Protein AF-A0A3R7X4S8-F1 (afdb_monomer_lite)

Foldseek 3Di:
DDPVLVVQLVVVVVVPDDSVRSVVVSCVVPVVVVVVVVPD

Sequence (40 aa):
WEQEDVESVMMDMEEGMDPEDAAAKWIEDNPEKVASWFEE

Structure (mmCIF, N/CA/C/O backbone):
data_AF-A0A3R7X4S8-F1
#
_entry.id   AF-A0A3R7X4S8-F1
#
loop_
_atom_site.group_PDB
_atom_site.id
_atom_site.type_symbol
_atom_site.label_atom_id
_atom_site.label_alt_id
_atom_site.label_comp_id
_atom_site.label_asym_id
_atom_site.label_entity_id
_atom_site.label_seq_id
_atom_site.pdbx_PDB_ins_code
_atom_site.Cartn_x
_atom_site.Cartn_y
_atom_site.Cartn_z
_atom_site.occupancy
_atom_site.B_iso_or_equiv
_atom_site.auth_seq_id
_atom_site.auth_comp_id
_atom_site.auth_asym_id
_atom_site.auth_atom_id
_atom_site.pdbx_PDB_model_num
ATOM 1 N N . TRP A 1 1 ? 7.520 -0.706 -4.054 1.00 91.25 1 TRP A N 1
ATOM 2 C CA . TRP A 1 1 ? 7.039 -0.881 -2.684 1.00 91.25 1 TRP A CA 1
ATOM 3 C C . TRP A 1 1 ? 7.732 0.159 -1.830 1.00 91.25 1 TRP A C 1
ATOM 5 O O . TRP A 1 1 ? 8.947 0.098 -1.682 1.00 91.25 1 TRP A O 1
ATOM 15 N N . GLU A 1 2 ? 6.984 1.147 -1.368 1.00 95.50 2 GLU A N 1
ATOM 16 C CA . GLU A 1 2 ? 7.434 2.325 -0.626 1.00 95.50 2 GLU A CA 1
ATOM 17 C C . GLU A 1 2 ? 6.492 2.579 0.557 1.00 95.50 2 GLU A C 1
ATOM 19 O O . GLU A 1 2 ? 5.490 1.886 0.713 1.00 95.50 2 GLU A O 1
ATOM 24 N N . GLN A 1 3 ? 6.804 3.562 1.404 1.00 96.44 3 GLN A N 1
ATOM 25 C CA . GLN A 1 3 ? 5.987 3.869 2.583 1.00 96.44 3 GLN A CA 1
ATOM 26 C C . GLN A 1 3 ? 4.528 4.185 2.216 1.00 96.44 3 GLN A C 1
ATOM 28 O O . GLN A 1 3 ? 3.623 3.658 2.852 1.00 96.44 3 GLN A O 1
ATOM 33 N N . GLU A 1 4 ? 4.309 4.944 1.142 1.00 97.12 4 GLU A N 1
ATOM 34 C CA . GLU A 1 4 ? 2.970 5.282 0.640 1.00 97.12 4 GLU A CA 1
ATOM 35 C C . GLU A 1 4 ? 2.178 4.040 0.187 1.00 97.12 4 GLU A C 1
ATOM 37 O O . GLU A 1 4 ? 0.966 3.973 0.380 1.00 97.12 4 GLU A O 1
ATOM 42 N N . ASP A 1 5 ? 2.856 3.017 -0.353 1.00 97.19 5 ASP A N 1
ATOM 43 C CA . ASP A 1 5 ? 2.213 1.755 -0.748 1.00 97.19 5 ASP A CA 1
ATOM 44 C C . ASP A 1 5 ? 1.686 1.005 0.487 1.00 97.1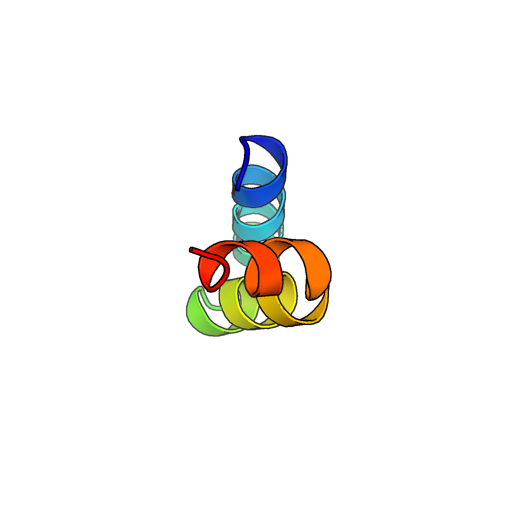9 5 ASP A C 1
ATOM 46 O O . ASP A 1 5 ? 0.571 0.484 0.481 1.00 97.19 5 ASP A O 1
ATOM 50 N N . VAL A 1 6 ? 2.481 0.988 1.565 1.00 96.69 6 VAL A N 1
ATOM 51 C CA . VAL A 1 6 ? 2.112 0.354 2.840 1.00 96.69 6 VAL A CA 1
ATOM 52 C C . VAL A 1 6 ? 0.961 1.111 3.499 1.00 96.69 6 VAL A C 1
ATOM 54 O O . VAL A 1 6 ? 0.014 0.491 3.974 1.00 96.69 6 VAL A O 1
ATOM 57 N N . GLU A 1 7 ? 1.038 2.441 3.533 1.00 98.00 7 GLU A N 1
ATOM 58 C CA . GLU A 1 7 ? 0.000 3.298 4.116 1.00 98.00 7 GLU A CA 1
ATOM 59 C C . GLU A 1 7 ? -1.341 3.133 3.398 1.00 98.00 7 GLU A C 1
ATOM 61 O O . GLU A 1 7 ? -2.366 3.033 4.067 1.00 98.00 7 GLU A O 1
ATOM 66 N N . SER A 1 8 ? -1.335 3.010 2.067 1.00 9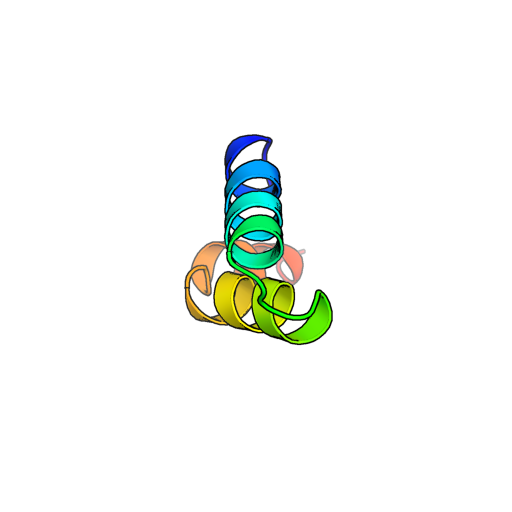7.69 8 SER A N 1
ATOM 67 C CA . SER A 1 8 ? -2.544 2.754 1.276 1.00 97.69 8 SER A CA 1
ATOM 68 C C . SER A 1 8 ? -3.228 1.434 1.662 1.00 97.69 8 SER A C 1
ATOM 70 O O . SER A 1 8 ? -4.414 1.419 1.981 1.00 97.69 8 SER A O 1
ATOM 72 N N . VAL A 1 9 ? -2.468 0.333 1.738 1.00 97.81 9 VAL A N 1
ATOM 73 C CA . VAL A 1 9 ? -3.007 -0.981 2.146 1.00 97.81 9 VAL A CA 1
ATOM 74 C C . VAL A 1 9 ? -3.515 -0.954 3.591 1.00 97.81 9 VAL A C 1
ATOM 76 O O . VAL A 1 9 ? -4.560 -1.527 3.891 1.00 97.81 9 VAL A O 1
ATOM 79 N N . MET A 1 10 ? -2.800 -0.277 4.496 1.00 97.69 10 MET A N 1
ATOM 80 C CA . MET A 1 10 ? -3.250 -0.121 5.883 1.00 97.69 10 MET A CA 1
ATOM 81 C C . MET A 1 10 ? -4.541 0.699 5.979 1.00 97.69 10 MET A C 1
ATOM 83 O O . MET A 1 10 ? -5.393 0.362 6.796 1.00 97.69 10 MET A O 1
ATOM 87 N N . MET A 1 11 ? -4.712 1.725 5.141 1.00 98.19 11 MET A N 1
ATOM 88 C CA . MET A 1 11 ? -5.942 2.517 5.090 1.00 98.19 11 MET A CA 1
ATOM 89 C C . MET A 1 11 ? -7.139 1.662 4.656 1.00 98.19 11 MET A C 1
ATOM 91 O O . MET A 1 11 ? -8.164 1.675 5.332 1.00 98.1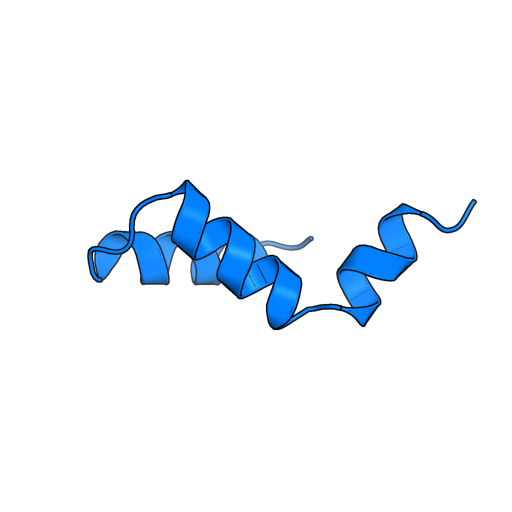9 11 MET A O 1
ATOM 95 N N . ASP A 1 12 ? -6.998 0.860 3.596 1.00 98.25 12 ASP A N 1
ATOM 96 C CA . ASP A 1 12 ? -8.061 -0.052 3.143 1.00 98.25 12 ASP A CA 1
ATOM 97 C C . ASP A 1 12 ? -8.469 -1.035 4.261 1.00 98.25 12 ASP A C 1
ATOM 99 O O . ASP A 1 12 ? -9.655 -1.301 4.482 1.00 98.25 12 ASP A O 1
ATOM 103 N N . MET A 1 13 ? -7.493 -1.530 5.031 1.00 98.31 13 MET A N 1
ATOM 104 C CA . MET A 1 13 ? -7.754 -2.375 6.200 1.00 98.31 13 MET A CA 1
ATOM 105 C C . MET A 1 13 ? -8.460 -1.621 7.339 1.00 98.31 13 MET A C 1
ATOM 107 O O . MET A 1 13 ? -9.355 -2.176 7.982 1.00 98.31 13 MET A O 1
ATOM 111 N N . GLU A 1 14 ? -8.096 -0.363 7.604 1.00 98.06 14 GLU A N 1
ATOM 112 C CA . GLU A 1 14 ? -8.781 0.485 8.593 1.00 98.06 14 GLU A CA 1
ATOM 113 C C . GLU A 1 14 ? -10.236 0.783 8.198 1.00 98.06 14 GLU A C 1
ATOM 115 O O . GLU A 1 14 ? -11.106 0.882 9.069 1.00 98.06 14 GLU A O 1
ATOM 120 N N . GLU A 1 15 ? -10.526 0.851 6.898 1.00 97.44 15 GLU A N 1
ATOM 121 C CA . GLU A 1 15 ? -11.882 0.984 6.351 1.00 97.44 15 GLU A CA 1
ATOM 122 C C . GLU A 1 15 ? -12.698 -0.323 6.412 1.00 97.44 15 GLU A C 1
ATOM 124 O O . GLU A 1 15 ? -13.899 -0.330 6.123 1.00 97.44 15 GLU A O 1
ATOM 129 N N . GLY A 1 16 ? -12.081 -1.413 6.879 1.00 97.88 16 GLY A N 1
ATO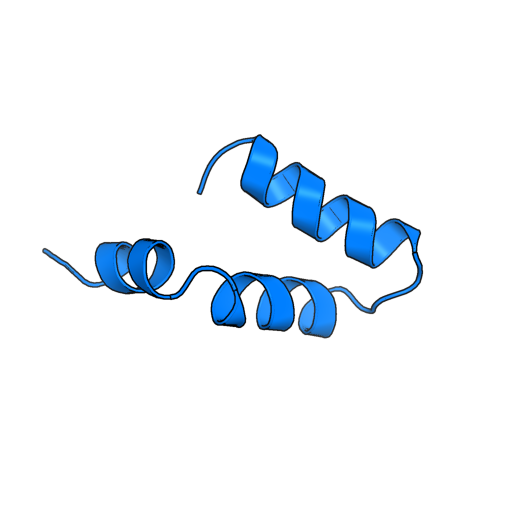M 130 C CA . GLY A 1 16 ? -12.731 -2.692 7.156 1.00 97.88 16 GLY A CA 1
ATOM 131 C C . GLY A 1 16 ? -12.548 -3.746 6.068 1.00 97.88 16 GLY A C 1
ATOM 132 O O . GLY A 1 16 ? -13.264 -4.748 6.092 1.00 97.88 16 GLY A O 1
ATOM 133 N N . MET A 1 17 ? -11.629 -3.536 5.123 1.00 98.44 17 MET A N 1
ATOM 134 C CA . MET A 1 17 ? -11.230 -4.565 4.166 1.00 98.44 17 MET A CA 1
ATOM 135 C C . MET A 1 17 ? -10.357 -5.625 4.851 1.00 98.44 17 MET A C 1
ATOM 137 O O . MET A 1 17 ? -9.517 -5.304 5.695 1.00 98.44 17 MET A O 1
ATOM 141 N N . ASP A 1 18 ? -10.534 -6.896 4.489 1.00 98.38 18 ASP A N 1
ATOM 142 C CA . ASP A 1 18 ? -9.647 -7.952 4.975 1.00 98.38 18 ASP A CA 1
ATOM 143 C C . ASP A 1 18 ? -8.235 -7.798 4.362 1.00 98.38 18 ASP A C 1
ATOM 145 O O . ASP A 1 18 ? -8.099 -7.301 3.237 1.00 98.38 18 ASP A O 1
ATOM 149 N N . PRO A 1 19 ? -7.163 -8.213 5.066 1.00 98.00 19 PRO A N 1
ATOM 150 C CA . PRO A 1 19 ? -5.783 -7.992 4.623 1.00 98.00 19 PRO A CA 1
ATOM 151 C C . PRO A 1 19 ? -5.480 -8.537 3.222 1.00 98.00 19 PRO A C 1
ATOM 153 O O . PRO A 1 19 ? -4.765 -7.900 2.445 1.00 98.00 19 PRO A O 1
ATOM 156 N N . GLU A 1 20 ? -6.008 -9.717 2.895 1.00 98.12 20 GLU A N 1
ATOM 157 C CA . GLU A 1 20 ? -5.837 -10.355 1.591 1.00 98.12 20 GLU A CA 1
ATOM 158 C C . GLU A 1 20 ? -6.490 -9.544 0.467 1.00 98.12 20 GLU A C 1
ATOM 160 O O . GLU A 1 20 ? -5.885 -9.379 -0.594 1.00 98.12 20 GLU A O 1
ATOM 165 N N . ASP A 1 21 ? -7.683 -9.003 0.715 1.00 98.38 21 ASP A N 1
ATOM 166 C CA . ASP A 1 21 ? -8.420 -8.195 -0.255 1.00 98.38 21 ASP A CA 1
ATOM 167 C C . ASP A 1 21 ? -7.735 -6.836 -0.467 1.00 98.38 21 ASP A C 1
ATOM 169 O O . ASP A 1 21 ? -7.571 -6.406 -1.609 1.00 98.38 21 ASP A O 1
ATOM 173 N N . ALA A 1 22 ? -7.242 -6.202 0.604 1.00 98.31 22 ALA A N 1
ATOM 174 C CA . ALA A 1 22 ? -6.502 -4.939 0.525 1.00 98.31 22 ALA A CA 1
ATOM 175 C C . ALA A 1 22 ? -5.185 -5.095 -0.254 1.00 98.31 22 ALA A C 1
ATOM 177 O O . ALA A 1 22 ? -4.850 -4.285 -1.122 1.00 98.31 22 ALA A O 1
ATOM 178 N N . ALA A 1 23 ? -4.450 -6.182 -0.005 1.00 97.62 23 ALA A N 1
ATOM 179 C CA . ALA A 1 23 ? -3.235 -6.487 -0.753 1.00 97.62 23 ALA A CA 1
ATOM 180 C C . ALA A 1 23 ? -3.530 -6.809 -2.229 1.00 97.62 23 ALA A C 1
ATOM 182 O O . ALA A 1 23 ? -2.806 -6.340 -3.112 1.00 97.62 23 ALA A O 1
ATOM 183 N N . ALA A 1 24 ? -4.584 -7.584 -2.512 1.00 98.12 24 ALA A N 1
ATOM 184 C CA . ALA A 1 24 ? -4.994 -7.909 -3.877 1.00 98.12 24 ALA A CA 1
ATOM 185 C C . ALA A 1 24 ? -5.391 -6.650 -4.657 1.00 98.12 24 ALA A C 1
ATOM 187 O O . ALA A 1 24 ? -4.889 -6.429 -5.759 1.00 98.12 24 ALA A O 1
ATOM 188 N N . LYS A 1 25 ? -6.202 -5.781 -4.046 1.00 98.06 25 LYS A N 1
ATOM 189 C CA . LYS A 1 25 ? -6.567 -4.476 -4.598 1.00 98.06 25 LYS A CA 1
ATOM 190 C C . LYS A 1 25 ? -5.331 -3.635 -4.923 1.00 98.06 25 LYS A C 1
ATOM 192 O O . LYS A 1 25 ? -5.221 -3.109 -6.029 1.00 98.06 25 LYS A O 1
ATOM 197 N N . TRP A 1 26 ? -4.376 -3.538 -3.998 1.00 98.00 26 TRP A N 1
ATOM 198 C CA . TRP A 1 26 ? -3.150 -2.777 -4.242 1.00 98.00 26 TRP A CA 1
ATOM 199 C C . TRP A 1 26 ? -2.344 -3.342 -5.421 1.00 98.00 26 TRP A C 1
ATOM 201 O O . 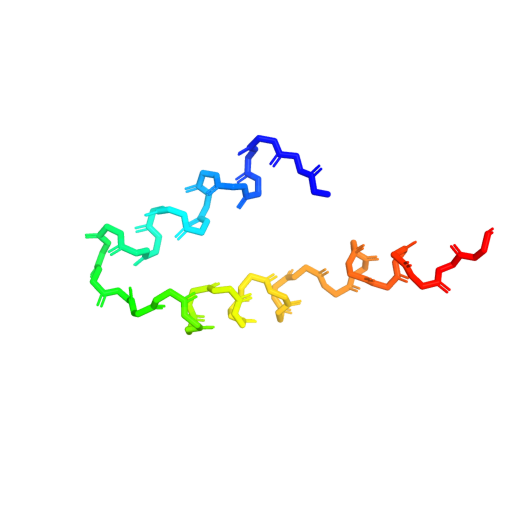TRP A 1 26 ? -1.824 -2.568 -6.225 1.00 98.00 26 TRP A O 1
ATOM 211 N N . ILE A 1 27 ? -2.266 -4.671 -5.568 1.00 97.75 27 ILE A N 1
ATOM 212 C CA . ILE A 1 27 ? -1.602 -5.326 -6.710 1.00 97.75 27 ILE A CA 1
ATOM 213 C C . ILE A 1 27 ? -2.298 -4.967 -8.030 1.00 97.75 27 ILE A C 1
ATOM 215 O O . ILE A 1 27 ? -1.617 -4.655 -9.008 1.00 97.75 27 ILE A O 1
ATOM 219 N N . GLU A 1 28 ? -3.632 -4.997 -8.057 1.00 97.62 28 GLU A N 1
ATOM 220 C CA . GLU A 1 28 ? -4.436 -4.641 -9.234 1.00 97.62 28 GLU A CA 1
ATOM 221 C C . GLU A 1 28 ? -4.258 -3.173 -9.641 1.00 97.62 28 GLU A C 1
ATOM 223 O O . GLU A 1 28 ? -4.159 -2.874 -10.833 1.00 97.62 28 GLU A O 1
ATOM 228 N N . ASP A 1 29 ? -4.155 -2.273 -8.662 1.00 97.62 29 ASP A N 1
ATOM 229 C CA . ASP A 1 29 ? -3.982 -0.834 -8.882 1.00 97.62 29 ASP A CA 1
ATOM 230 C C . ASP A 1 29 ? -2.532 -0.448 -9.252 1.00 97.62 29 ASP A C 1
ATOM 232 O O . ASP A 1 29 ? -2.300 0.628 -9.807 1.00 97.62 29 ASP A O 1
ATOM 236 N N . ASN A 1 30 ? -1.544 -1.318 -8.993 1.00 97.56 30 ASN A N 1
ATOM 237 C CA . ASN A 1 30 ? -0.114 -1.043 -9.206 1.00 97.56 30 ASN A CA 1
ATOM 238 C C . ASN A 1 30 ? 0.586 -2.050 -10.148 1.00 97.56 30 ASN A C 1
ATOM 240 O O . ASN A 1 30 ? 1.674 -2.547 -9.824 1.00 97.56 30 ASN A O 1
ATOM 244 N N . PRO A 1 31 ? 0.040 -2.334 -11.347 1.00 96.62 31 PRO A N 1
ATOM 245 C CA . PRO A 1 31 ? 0.523 -3.419 -12.199 1.00 96.62 31 PRO A CA 1
ATOM 246 C C . PRO A 1 31 ? 1.963 -3.214 -12.690 1.00 96.62 31 PRO A C 1
ATOM 248 O O . PRO A 1 31 ? 2.717 -4.177 -12.774 1.00 96.62 31 PRO A O 1
ATOM 251 N N . GLU A 1 32 ? 2.381 -1.976 -12.975 1.00 96.12 32 GLU A N 1
ATOM 252 C CA . GLU A 1 32 ? 3.750 -1.673 -13.427 1.00 96.12 32 GLU A CA 1
ATOM 253 C C . GLU A 1 32 ? 4.783 -1.909 -12.318 1.00 96.12 32 GLU A C 1
ATOM 255 O O . GLU A 1 32 ? 5.832 -2.517 -12.535 1.00 96.12 32 GLU A O 1
ATOM 260 N N . LYS A 1 33 ? 4.467 -1.473 -11.093 1.00 95.56 33 LYS A N 1
ATOM 261 C CA . LYS A 1 33 ? 5.336 -1.662 -9.927 1.00 95.56 33 LYS A CA 1
ATOM 262 C C . LYS A 1 33 ? 5.455 -3.147 -9.588 1.00 95.56 33 LYS A C 1
ATOM 264 O O . LYS A 1 33 ? 6.562 -3.609 -9.328 1.00 95.56 33 LYS A O 1
ATOM 269 N N . VAL A 1 34 ? 4.352 -3.892 -9.649 1.00 96.50 34 VAL A N 1
ATOM 270 C CA . VAL A 1 34 ? 4.350 -5.350 -9.472 1.00 96.50 34 VAL A CA 1
ATO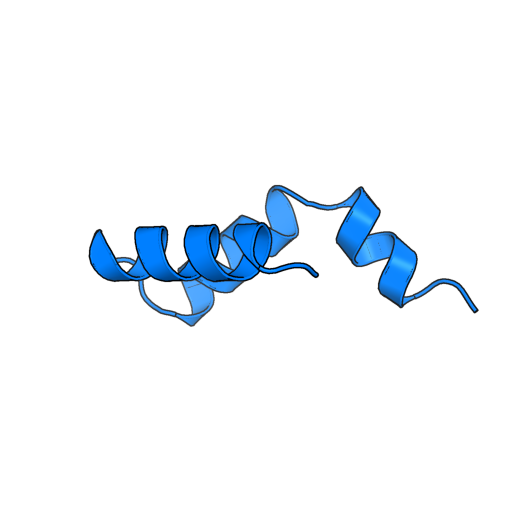M 271 C C . VAL A 1 34 ? 5.153 -6.039 -10.578 1.00 96.50 34 VAL A C 1
ATOM 273 O O . VAL A 1 34 ? 5.959 -6.911 -10.272 1.00 96.50 34 VAL A O 1
ATOM 276 N N . ALA A 1 35 ? 5.006 -5.620 -11.839 1.00 96.94 35 ALA A N 1
ATOM 277 C CA . ALA A 1 35 ? 5.778 -6.166 -12.955 1.00 96.94 35 ALA A CA 1
ATOM 278 C C . ALA A 1 35 ? 7.294 -6.009 -12.742 1.00 96.94 35 ALA A C 1
ATOM 280 O O . ALA A 1 35 ? 8.030 -6.974 -12.939 1.00 96.94 35 ALA A O 1
ATOM 281 N N . SER A 1 36 ? 7.744 -4.852 -12.240 1.00 95.69 36 SER A N 1
ATOM 282 C CA . SER A 1 36 ? 9.167 -4.595 -11.963 1.00 95.69 36 SER A CA 1
ATOM 283 C C . SER A 1 36 ? 9.800 -5.553 -10.947 1.00 95.69 36 SER A C 1
ATOM 285 O O . SER A 1 36 ? 11.015 -5.710 -10.926 1.00 95.69 36 SER A O 1
ATOM 287 N N . TRP A 1 37 ? 9.006 -6.227 -10.106 1.00 95.19 37 TRP A N 1
ATOM 288 C CA . TRP A 1 37 ? 9.531 -7.215 -9.155 1.00 95.19 37 TRP A CA 1
ATOM 289 C C . TRP A 1 37 ? 9.980 -8.513 -9.831 1.00 95.19 37 TRP A C 1
ATOM 291 O O . TRP A 1 37 ? 10.689 -9.309 -9.218 1.00 95.19 37 TRP A O 1
ATOM 301 N N . PHE A 1 38 ? 9.540 -8.735 -11.070 1.00 94.88 38 PHE A N 1
ATOM 302 C CA . PHE A 1 38 ? 9.864 -9.905 -11.882 1.00 94.88 38 PHE A CA 1
ATOM 303 C C . PHE A 1 38 ? 10.907 -9.602 -12.965 1.00 94.88 38 PHE A C 1
ATOM 305 O O . PHE A 1 38 ? 11.259 -10.499 -13.731 1.00 94.88 38 PHE A O 1
ATOM 312 N N . GLU A 1 39 ? 11.377 -8.357 -13.050 1.00 88.31 39 GLU A N 1
ATOM 313 C CA . GLU A 1 39 ? 12.457 -7.954 -13.947 1.00 88.31 39 GLU A CA 1
ATOM 314 C C . GLU A 1 39 ? 13.812 -8.218 -13.256 1.00 88.31 39 GLU A C 1
ATOM 316 O O . GLU A 1 39 ? 13.979 -7.901 -12.078 1.00 88.31 39 GLU A O 1
ATOM 321 N N . GLU A 1 40 ? 14.741 -8.878 -13.965 1.00 67.19 40 GLU A N 1
ATOM 322 C CA . GLU A 1 40 ? 16.055 -9.331 -13.452 1.00 67.19 40 GLU A CA 1
ATOM 323 C C . GLU A 1 40 ? 17.078 -8.207 -13.224 1.00 67.19 40 GLU A C 1
ATOM 325 O O . GLU A 1 40 ? 17.217 -7.323 -14.104 1.00 67.19 40 GLU A O 1
#

pLDDT: mean 96.21, std 5.03, range [67.19, 98.44]

Organism: NCBI:txid768733

Secondary structure (DSSP, 8-state):
--HHHHHHHHHHHHTT--HHHHHHHHHHH-HHHHHHTT--

Radius of gyration: 10.73 Å; chains: 1; bounding box: 29×16×22 Å